Protein AF-A0A2X1PGK2-F1 (afdb_monomer_lite)

Sequence (65 aa):
MNVLESRDMAMQVCEAYVKVTEKLGVPYVFKASFDKANRSSIHSYRGPGMEEGLKIFQELKDTFG

pLDDT: mean 97.31, std 2.05, range [87.69, 98.62]

Organism: Haemophilus influenzae (NCBI:txid727)

Secondary structure (DSSP, 8-state):
--B---HHHHHHHHHHHHHHHHHHT-------BS--TT-SSTTS---S-HHHHHHHHHHHHHHH-

Foldseek 3Di:
DAACPDLVVLLVVLVVVLVVCVVVVHDDDDDYHQADPDDPDPPDDGHVDDPVVVVSVVVSVVVRD

Structure (mmCIF, N/CA/C/O backbone):
data_AF-A0A2X1PGK2-F1
#
_entry.id   AF-A0A2X1PGK2-F1
#
loop_
_atom_site.group_PDB
_atom_site.id
_atom_site.type_symbol
_atom_site.label_atom_id
_atom_site.label_alt_id
_atom_site.label_comp_id
_atom_site.label_asym_id
_atom_site.label_entity_id
_atom_site.label_seq_id
_atom_site.pdbx_PDB_ins_code
_atom_site.Cartn_x
_atom_site.Cartn_y
_atom_site.Cartn_z
_atom_site.occupancy
_atom_site.B_iso_or_equiv
_atom_site.auth_seq_id
_atom_site.auth_comp_id
_atom_site.auth_asym_id
_atom_site.auth_atom_id
_atom_site.pdbx_PDB_model_num
ATOM 1 N N . MET A 1 1 ? 0.400 -8.056 1.413 1.00 87.69 1 MET A N 1
ATOM 2 C CA . MET A 1 1 ? 1.037 -7.582 0.162 1.00 87.69 1 MET A CA 1
ATOM 3 C C . MET A 1 1 ? 2.496 -7.214 0.438 1.00 87.69 1 MET A C 1
ATOM 5 O O . MET A 1 1 ? 2.758 -6.573 1.446 1.00 87.69 1 MET A O 1
ATOM 9 N N . ASN A 1 2 ? 3.454 -7.646 -0.391 1.00 91.00 2 ASN A N 1
ATOM 10 C CA . ASN A 1 2 ? 4.893 -7.376 -0.177 1.00 91.00 2 ASN A CA 1
ATOM 11 C C . ASN A 1 2 ? 5.391 -6.171 -1.001 1.00 91.00 2 ASN A C 1
ATOM 13 O O . ASN A 1 2 ? 6.059 -5.280 -0.469 1.00 91.00 2 ASN A O 1
ATOM 17 N N . VAL A 1 3 ? 5.035 -6.141 -2.2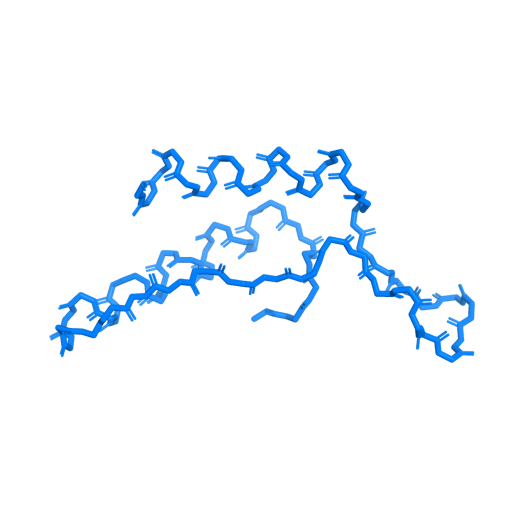85 1.00 96.69 3 VAL A N 1
ATOM 18 C CA . VAL A 1 3 ? 5.282 -5.066 -3.259 1.00 96.69 3 VAL A CA 1
ATOM 19 C C . VAL A 1 3 ? 3.930 -4.535 -3.743 1.00 96.69 3 VAL A C 1
ATOM 21 O O . VAL A 1 3 ? 2.972 -5.299 -3.739 1.00 96.69 3 VAL A O 1
ATOM 24 N N . LEU A 1 4 ? 3.829 -3.262 -4.121 1.00 97.56 4 LEU A N 1
ATOM 25 C CA . LEU A 1 4 ? 2.623 -2.727 -4.757 1.00 97.56 4 LEU A CA 1
ATOM 26 C C . LEU A 1 4 ? 2.417 -3.416 -6.116 1.00 97.56 4 LEU A C 1
ATOM 28 O O . LEU A 1 4 ? 3.219 -3.253 -7.035 1.00 97.56 4 LEU A O 1
ATOM 32 N N . GLU A 1 5 ? 1.369 -4.230 -6.226 1.00 94.44 5 GLU A N 1
ATOM 33 C CA . GLU A 1 5 ? 1.036 -4.952 -7.463 1.00 94.44 5 GLU A CA 1
ATOM 34 C C . GLU A 1 5 ? 0.081 -4.147 -8.345 1.00 94.44 5 GLU A C 1
ATOM 36 O O . GLU A 1 5 ? 0.277 -4.065 -9.552 1.00 94.44 5 GLU A O 1
ATOM 41 N N . SER A 1 6 ? -0.917 -3.508 -7.735 1.00 96.25 6 SER A N 1
ATOM 42 C CA . SER A 1 6 ? -1.825 -2.556 -8.375 1.00 96.25 6 SER A CA 1
ATOM 43 C C . SER A 1 6 ? -2.480 -1.664 -7.319 1.00 96.25 6 SER A C 1
ATOM 45 O O . SER A 1 6 ? -2.487 -2.008 -6.131 1.00 96.25 6 SER A O 1
ATOM 47 N N . ARG A 1 7 ? -3.059 -0.537 -7.753 1.00 97.38 7 ARG A N 1
ATOM 48 C CA . ARG A 1 7 ? -3.876 0.341 -6.903 1.00 97.38 7 ARG A CA 1
ATOM 49 C C . ARG A 1 7 ? -5.023 -0.435 -6.253 1.00 97.38 7 ARG A C 1
ATOM 51 O O . ARG A 1 7 ? -5.145 -0.438 -5.034 1.00 97.38 7 ARG A O 1
ATOM 58 N N . ASP A 1 8 ? -5.824 -1.132 -7.054 1.00 98.00 8 ASP A N 1
ATOM 59 C CA . ASP A 1 8 ? -7.039 -1.792 -6.567 1.00 98.00 8 ASP A CA 1
ATOM 60 C C . ASP A 1 8 ? -6.729 -2.885 -5.541 1.00 98.00 8 ASP A C 1
ATOM 62 O O . ASP A 1 8 ? -7.384 -2.963 -4.500 1.00 98.00 8 ASP A O 1
ATOM 66 N N . MET A 1 9 ? -5.668 -3.669 -5.766 1.00 97.88 9 MET A N 1
ATOM 67 C CA . MET A 1 9 ? -5.224 -4.654 -4.780 1.00 97.88 9 MET A CA 1
ATOM 68 C C . MET A 1 9 ? -4.760 -3.982 -3.484 1.00 97.88 9 MET A C 1
ATOM 70 O O . MET A 1 9 ? -5.054 -4.476 -2.396 1.00 97.88 9 MET A O 1
ATOM 74 N N . ALA A 1 10 ? -4.050 -2.855 -3.575 1.00 98.31 10 ALA A N 1
ATOM 75 C CA . ALA A 1 10 ? -3.607 -2.124 -2.396 1.00 98.31 10 ALA A CA 1
ATOM 76 C C . ALA A 1 10 ? -4.796 -1.627 -1.557 1.00 98.31 10 ALA A C 1
ATOM 78 O O . ALA A 1 10 ? -4.785 -1.807 -0.338 1.00 98.31 10 ALA A O 1
ATOM 79 N N . MET A 1 11 ? -5.835 -1.095 -2.209 1.00 98.50 11 MET A N 1
ATOM 80 C CA . MET A 1 11 ? -7.068 -0.632 -1.561 1.00 98.50 11 MET A CA 1
ATOM 81 C C . MET A 1 11 ? -7.802 -1.772 -0.851 1.00 98.50 11 MET A C 1
ATOM 83 O O . MET A 1 11 ? -8.103 -1.661 0.336 1.00 98.50 11 MET A O 1
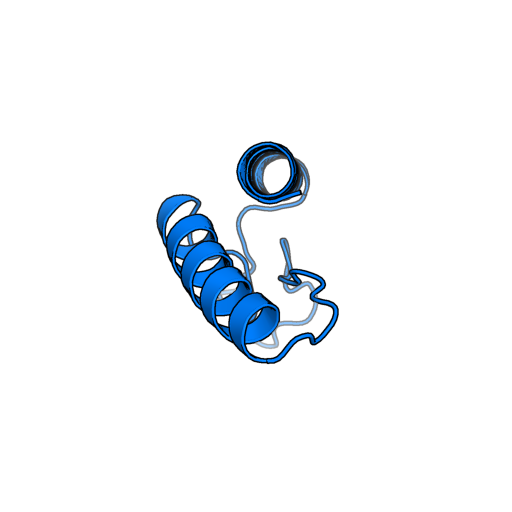ATOM 87 N N . GLN A 1 12 ? -8.021 -2.896 -1.542 1.00 98.50 12 GLN A N 1
ATOM 88 C CA . GLN A 1 12 ? -8.694 -4.072 -0.974 1.00 98.50 12 GLN A CA 1
ATOM 89 C C . GLN A 1 12 ? -7.944 -4.638 0.236 1.00 98.50 12 GLN A C 1
ATOM 91 O O . GLN A 1 12 ? -8.544 -4.991 1.252 1.00 98.50 12 GLN A O 1
ATOM 96 N N . VAL A 1 13 ? -6.616 -4.722 0.138 1.00 98.25 13 VAL A N 1
ATOM 97 C CA . VAL A 1 13 ? -5.774 -5.233 1.221 1.00 98.25 13 VAL A CA 1
ATOM 98 C C . VAL A 1 13 ? -5.799 -4.288 2.421 1.00 98.25 13 VAL A C 1
ATOM 100 O O . VAL A 1 13 ? -5.933 -4.761 3.548 1.00 98.25 13 VAL A O 1
ATOM 103 N N . CYS A 1 14 ? -5.685 -2.975 2.202 1.00 98.44 14 CYS A N 1
ATOM 104 C CA . CYS A 1 14 ? -5.731 -1.989 3.282 1.00 98.44 14 CYS A CA 1
ATOM 105 C C . CYS A 1 14 ? -7.074 -2.028 4.014 1.00 98.44 14 CYS A C 1
ATOM 107 O O . CYS A 1 14 ? -7.089 -2.178 5.232 1.00 98.44 14 CYS A O 1
ATOM 109 N N . GLU A 1 15 ? -8.185 -2.011 3.271 1.00 98.56 15 GLU A N 1
ATOM 110 C CA . GLU A 1 15 ? -9.536 -2.087 3.832 1.00 98.56 15 GLU A CA 1
ATOM 111 C C . GLU A 1 15 ? -9.709 -3.326 4.723 1.00 98.56 15 GLU A C 1
ATOM 113 O O . GLU A 1 15 ? -10.234 -3.239 5.835 1.00 98.56 15 GLU A O 1
ATOM 118 N N . ALA A 1 16 ? -9.242 -4.487 4.254 1.00 98.50 16 ALA A N 1
ATOM 119 C CA . ALA A 1 16 ? -9.328 -5.727 5.012 1.00 98.50 16 ALA A CA 1
ATOM 120 C C . ALA A 1 16 ? -8.529 -5.660 6.323 1.00 98.50 16 ALA A C 1
ATOM 122 O O . ALA A 1 16 ? -9.028 -6.093 7.363 1.00 98.50 16 ALA A O 1
ATOM 123 N N . TYR A 1 17 ? -7.310 -5.110 6.295 1.00 98.25 17 TYR A N 1
ATOM 124 C CA . TYR A 1 17 ? -6.498 -4.976 7.502 1.00 98.25 17 TYR A CA 1
ATOM 125 C C . TYR A 1 17 ? -7.082 -3.964 8.481 1.00 98.25 17 TYR A C 1
ATOM 127 O O . TYR A 1 17 ? -7.226 -4.321 9.646 1.00 98.25 17 TYR A O 1
ATOM 135 N N . VAL A 1 18 ? -7.477 -2.775 8.016 1.00 98.31 18 VAL A N 1
ATOM 136 C CA . VAL A 1 18 ? -8.093 -1.725 8.844 1.00 98.31 18 VAL A CA 1
ATOM 137 C C . VAL A 1 18 ? -9.294 -2.283 9.606 1.00 98.31 18 VAL A C 1
ATOM 139 O O . VAL A 1 18 ? -9.299 -2.239 10.835 1.00 98.31 18 VAL A O 1
ATOM 142 N N . LYS A 1 19 ? -10.234 -2.949 8.914 1.00 98.50 19 LYS A N 1
ATOM 143 C CA . LYS A 1 19 ? -11.413 -3.580 9.542 1.00 98.50 19 LYS A CA 1
ATOM 144 C C . LYS A 1 19 ? -11.043 -4.565 10.654 1.00 98.50 19 LYS A C 1
ATOM 146 O O . LYS A 1 19 ? -11.699 -4.623 11.694 1.00 98.50 19 LYS A O 1
ATOM 151 N N . VAL A 1 20 ? -10.011 -5.381 10.435 1.00 98.50 20 VAL A N 1
ATOM 152 C CA . VAL A 1 20 ? -9.564 -6.377 11.418 1.00 98.50 20 VAL A CA 1
ATOM 153 C C . VAL A 1 20 ? -8.876 -5.703 12.602 1.00 98.50 20 VAL A C 1
ATOM 155 O O . VAL A 1 20 ? -9.163 -6.045 13.747 1.00 98.50 20 VAL A O 1
ATOM 158 N N . THR A 1 21 ? -7.980 -4.751 12.351 1.00 98.31 21 THR A N 1
ATOM 159 C CA . THR A 1 21 ? -7.204 -4.086 13.401 1.00 98.31 21 THR A CA 1
ATOM 160 C C . THR A 1 21 ? -8.058 -3.161 14.255 1.00 98.31 21 THR A C 1
ATOM 162 O O . THR A 1 21 ? -7.874 -3.142 15.468 1.00 98.31 21 THR A O 1
ATOM 165 N N . GLU A 1 22 ? -9.053 -2.490 13.670 1.00 97.81 22 GLU A N 1
ATOM 166 C CA . GLU A 1 22 ? -10.061 -1.716 14.404 1.00 97.81 22 GLU A CA 1
ATOM 167 C C . GLU A 1 22 ? -10.865 -2.609 15.348 1.00 97.81 22 GLU A C 1
ATOM 169 O O . GLU A 1 22 ? -10.973 -2.316 16.538 1.00 97.81 22 GLU A O 1
ATOM 174 N N . LYS A 1 23 ? -11.357 -3.755 14.854 1.00 98.50 23 LYS A N 1
ATOM 175 C CA . LYS A 1 23 ? -12.084 -4.733 15.678 1.00 98.50 23 LYS A CA 1
ATOM 176 C C . LYS A 1 23 ? -11.252 -5.236 16.861 1.00 98.50 23 LYS A C 1
ATOM 178 O O . LYS A 1 23 ? -11.811 -5.541 17.912 1.00 98.50 23 LYS A O 1
ATOM 183 N N . LEU A 1 24 ? -9.940 -5.368 16.681 1.00 98.50 24 LEU A N 1
ATOM 184 C CA . LEU A 1 24 ? -9.019 -5.854 17.709 1.00 98.50 24 LEU A CA 1
ATOM 185 C C . LEU A 1 24 ? -8.433 -4.735 18.587 1.00 98.50 24 LEU A C 1
ATOM 187 O O . LEU A 1 24 ? -7.741 -5.044 19.553 1.00 98.50 2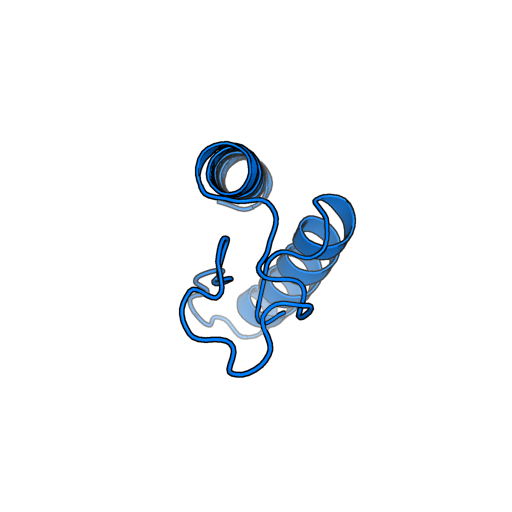4 LEU A O 1
ATOM 191 N N . GLY A 1 25 ? -8.677 -3.459 18.269 1.00 98.00 25 GLY A N 1
ATOM 192 C CA . GLY A 1 25 ? -8.073 -2.319 18.966 1.00 98.00 25 GLY A CA 1
ATOM 193 C C . GLY A 1 25 ? -6.549 -2.228 18.804 1.00 98.00 25 GLY A C 1
ATOM 194 O O . GLY A 1 25 ? -5.865 -1.733 19.698 1.00 98.00 25 GLY A O 1
ATOM 195 N N . VAL A 1 26 ? -6.000 -2.732 17.694 1.00 98.06 26 VAL A N 1
ATOM 196 C CA . VAL A 1 26 ? -4.554 -2.754 17.422 1.00 98.06 26 VAL A CA 1
ATOM 197 C C . VAL A 1 26 ? -4.187 -1.599 16.484 1.00 98.06 26 VAL A C 1
ATOM 199 O O . VAL A 1 26 ? -4.797 -1.480 15.423 1.00 98.06 26 VAL A 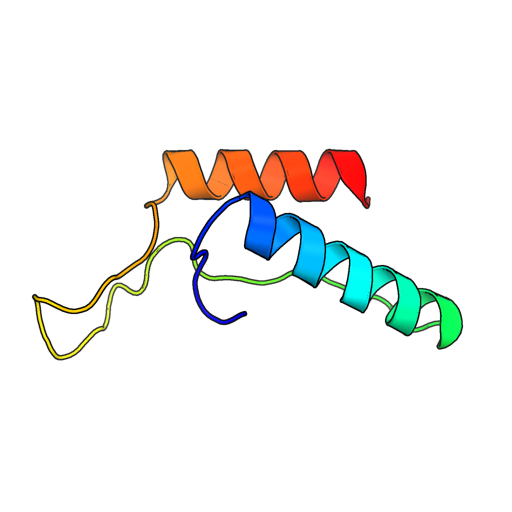O 1
ATOM 202 N N . PRO A 1 27 ? -3.176 -0.768 16.803 1.00 97.38 27 PRO A N 1
ATOM 203 C CA . PRO A 1 27 ? -2.686 0.245 15.874 1.00 97.38 27 PRO A CA 1
ATOM 204 C C . PRO A 1 27 ? -2.168 -0.385 14.578 1.00 97.38 27 PRO A C 1
ATOM 206 O O . PRO A 1 27 ? -1.400 -1.350 14.611 1.00 97.38 27 PRO A O 1
ATOM 209 N N . TYR A 1 28 ? -2.554 0.182 13.438 1.00 97.31 28 TYR A N 1
ATOM 210 C CA . TYR A 1 28 ? -2.186 -0.329 12.122 1.00 97.31 28 TYR A CA 1
ATOM 211 C C . TYR A 1 28 ? -1.347 0.679 11.338 1.00 97.31 28 TYR A C 1
ATOM 213 O O . TYR A 1 28 ? -1.653 1.866 11.301 1.00 97.31 28 TYR A O 1
ATOM 221 N N . VAL A 1 29 ? -0.295 0.184 10.682 1.00 97.94 29 VAL A N 1
ATOM 222 C CA . VAL A 1 29 ? 0.495 0.934 9.701 1.00 97.94 29 VAL A CA 1
ATOM 223 C C . VAL A 1 29 ? 0.527 0.119 8.418 1.00 97.94 29 VAL A C 1
ATOM 225 O O . VAL A 1 29 ? 1.075 -0.987 8.388 1.00 97.94 29 VAL A O 1
ATOM 228 N N . PHE A 1 30 ? -0.044 0.665 7.347 1.00 97.88 30 PHE A N 1
ATOM 229 C CA . PHE A 1 30 ? 0.026 0.030 6.039 1.00 97.88 30 PHE A CA 1
ATOM 230 C C . PHE A 1 30 ? 1.461 0.064 5.504 1.00 97.88 30 PHE A C 1
ATOM 232 O O . PHE A 1 30 ? 2.117 1.106 5.499 1.00 97.88 30 PHE A O 1
ATOM 239 N N . LYS A 1 31 ? 1.954 -1.076 5.008 1.00 97.88 31 LYS A N 1
ATOM 240 C CA . LYS A 1 31 ? 3.290 -1.181 4.415 1.00 97.88 31 LYS A CA 1
ATOM 241 C C . LYS A 1 31 ? 3.267 -2.009 3.139 1.00 97.88 31 LYS A C 1
ATOM 243 O O . LYS A 1 31 ? 2.824 -3.154 3.129 1.00 97.88 31 LYS A O 1
ATOM 248 N N . ALA A 1 32 ? 3.900 -1.478 2.099 1.00 98.06 32 ALA A N 1
ATOM 249 C CA . ALA A 1 32 ? 4.298 -2.203 0.897 1.00 98.06 32 ALA A CA 1
ATOM 250 C C . ALA A 1 32 ? 5.592 -1.596 0.337 1.00 98.06 32 ALA A C 1
ATOM 252 O O . ALA A 1 32 ? 6.006 -0.516 0.745 1.00 98.06 32 ALA A O 1
ATOM 253 N N . SER A 1 33 ? 6.281 -2.300 -0.557 1.00 98.12 33 SER A N 1
ATOM 254 C CA . SER A 1 33 ? 7.401 -1.724 -1.313 1.00 98.12 33 SER A CA 1
ATOM 255 C C . SER A 1 33 ? 6.901 -1.207 -2.664 1.00 98.12 33 SER A C 1
ATOM 257 O O . SER A 1 33 ? 6.229 -1.946 -3.373 1.00 98.12 33 SER A O 1
ATOM 259 N N . PHE A 1 34 ? 7.252 0.020 -3.049 1.00 97.88 34 PHE A N 1
ATOM 260 C CA . PHE A 1 34 ? 7.028 0.520 -4.416 1.00 97.88 34 PHE A CA 1
ATOM 261 C C . PHE A 1 34 ? 8.085 0.001 -5.409 1.00 97.88 34 PHE A C 1
ATOM 263 O O . PHE A 1 34 ? 7.862 0.000 -6.616 1.00 97.88 34 PHE A O 1
ATOM 270 N N . ASP A 1 35 ? 9.237 -0.441 -4.894 1.00 97.88 35 ASP A N 1
ATOM 271 C CA . ASP A 1 35 ? 10.327 -1.040 -5.656 1.00 97.88 35 ASP A CA 1
ATOM 272 C C . ASP A 1 35 ? 11.027 -2.132 -4.826 1.00 97.88 35 ASP A C 1
ATOM 274 O O . ASP A 1 35 ? 11.313 -1.966 -3.636 1.00 97.88 35 ASP A O 1
ATOM 278 N N . LYS A 1 36 ? 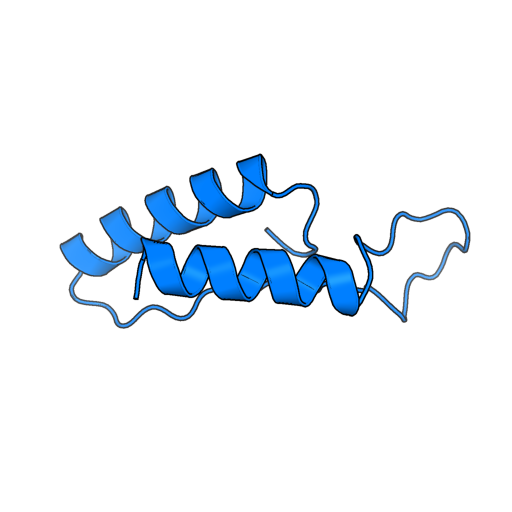11.315 -3.272 -5.452 1.00 97.38 36 LYS A N 1
ATOM 279 C CA . LYS A 1 36 ? 12.157 -4.348 -4.922 1.00 97.38 36 LYS A CA 1
ATOM 280 C C . LYS A 1 36 ? 13.515 -4.272 -5.613 1.00 97.38 36 LYS A C 1
ATOM 282 O O . LYS A 1 36 ? 13.799 -5.049 -6.520 1.00 97.38 36 LYS A O 1
ATOM 287 N N . ALA A 1 37 ? 14.358 -3.352 -5.156 1.00 96.81 37 ALA A N 1
ATOM 288 C CA . ALA A 1 37 ? 15.657 -3.067 -5.767 1.00 96.81 37 ALA A CA 1
ATOM 289 C C . ALA A 1 37 ? 16.656 -4.238 -5.779 1.00 96.81 37 ALA A C 1
ATOM 291 O O . ALA A 1 37 ? 17.650 -4.198 -6.495 1.00 96.81 37 ALA A O 1
ATOM 292 N N . ASN A 1 38 ? 16.392 -5.286 -5.001 1.00 96.44 38 ASN A N 1
ATOM 293 C CA . ASN A 1 38 ? 17.304 -6.391 -4.725 1.00 96.44 38 ASN A CA 1
ATOM 294 C C . ASN A 1 38 ? 16.803 -7.752 -5.244 1.00 96.44 38 ASN A C 1
ATOM 296 O O . ASN A 1 38 ? 17.046 -8.784 -4.618 1.00 96.44 38 ASN A O 1
ATOM 300 N N . ARG A 1 39 ? 16.062 -7.784 -6.359 1.00 96.19 39 ARG A N 1
ATOM 301 C CA . ARG A 1 39 ? 15.675 -9.053 -7.001 1.00 96.19 39 ARG A CA 1
ATOM 302 C C . ARG A 1 39 ? 16.883 -9.689 -7.691 1.00 96.19 39 ARG A C 1
ATOM 304 O O . ARG A 1 39 ? 17.586 -9.019 -8.434 1.00 96.19 39 ARG A O 1
ATOM 311 N N . SER A 1 40 ? 17.085 -10.991 -7.485 1.00 96.75 40 SER A N 1
ATOM 312 C CA . SER A 1 40 ? 18.199 -11.736 -8.096 1.00 96.75 40 SER A CA 1
ATOM 313 C C . SER A 1 40 ? 18.064 -11.898 -9.614 1.00 96.75 40 SER A C 1
ATOM 315 O O . SER A 1 40 ? 19.068 -11.958 -10.312 1.00 96.75 40 SER A O 1
ATOM 317 N N . SER A 1 41 ? 16.832 -11.968 -10.132 1.00 95.94 41 SER A N 1
ATOM 318 C CA . SER A 1 41 ? 16.558 -12.004 -11.573 1.00 95.94 41 SER A CA 1
ATOM 319 C C . SER A 1 41 ? 16.133 -10.626 -12.067 1.00 95.94 41 SER A C 1
ATOM 321 O O . SER A 1 41 ? 15.213 -10.029 -11.506 1.00 95.94 41 SER A O 1
ATOM 323 N N . ILE A 1 42 ? 16.748 -10.163 -13.157 1.00 93.31 42 ILE A N 1
ATOM 324 C CA . ILE A 1 42 ? 16.434 -8.875 -13.793 1.00 93.31 42 ILE A CA 1
ATOM 325 C C . ILE A 1 42 ? 15.023 -8.834 -14.399 1.00 93.31 42 ILE A C 1
ATOM 327 O O . ILE A 1 42 ? 14.435 -7.767 -14.524 1.00 93.31 42 ILE A O 1
ATOM 331 N N . HIS A 1 43 ? 14.453 -9.997 -14.726 1.00 95.56 43 HIS A N 1
ATOM 332 C CA . HIS A 1 43 ? 13.111 -10.113 -15.308 1.00 95.56 43 HIS A CA 1
ATOM 333 C C . HIS A 1 43 ? 11.998 -10.138 -14.253 1.00 95.56 43 HIS A C 1
ATOM 335 O O . HIS A 1 43 ? 10.817 -10.182 -14.584 1.00 95.56 43 HIS A O 1
ATOM 341 N N . SER A 1 44 ? 12.355 -10.145 -12.968 1.00 96.38 44 SER A N 1
ATOM 342 C CA . SER A 1 44 ? 11.379 -10.100 -11.886 1.00 96.38 44 SER A CA 1
ATOM 343 C C . SER A 1 44 ? 10.691 -8.740 -11.807 1.00 96.38 44 SER A C 1
ATOM 345 O O . SER A 1 44 ? 11.366 -7.719 -11.713 1.00 96.38 44 SER A O 1
ATOM 347 N N . TYR A 1 45 ? 9.358 -8.728 -11.707 1.00 95.50 45 TYR A N 1
ATOM 348 C CA . TYR A 1 45 ? 8.614 -7.505 -11.400 1.00 95.50 45 TYR A CA 1
ATOM 349 C C . TYR A 1 45 ? 9.103 -6.882 -10.090 1.00 95.50 45 TYR A C 1
ATOM 351 O O . TYR A 1 45 ? 9.223 -7.569 -9.068 1.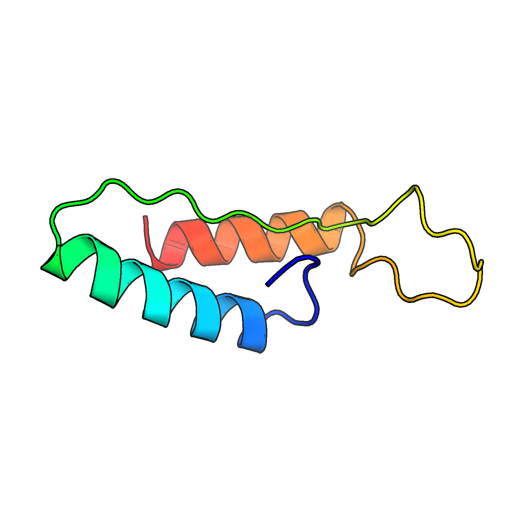00 95.50 45 TYR A O 1
ATOM 359 N N . ARG A 1 46 ? 9.387 -5.580 -10.117 1.00 97.38 46 ARG A N 1
ATOM 360 C CA . ARG A 1 46 ? 9.927 -4.854 -8.965 1.00 97.38 46 ARG A CA 1
ATOM 361 C C . ARG A 1 46 ? 8.911 -3.952 -8.278 1.00 97.38 46 ARG A C 1
ATOM 363 O O . ARG A 1 46 ? 9.136 -3.630 -7.118 1.00 97.38 46 ARG A O 1
ATOM 370 N N . GLY A 1 47 ? 7.806 -3.611 -8.929 1.00 97.25 47 GLY A N 1
ATOM 371 C CA . GLY A 1 47 ? 6.837 -2.640 -8.428 1.00 97.25 47 GLY A CA 1
ATOM 372 C C . GLY A 1 47 ? 6.601 -1.504 -9.427 1.00 97.25 47 GLY A C 1
ATOM 373 O O . GLY A 1 47 ? 7.253 -1.470 -10.474 1.00 97.25 47 GLY A O 1
ATOM 374 N N . PRO A 1 48 ? 5.688 -0.576 -9.102 1.00 97.69 48 PRO A N 1
ATOM 375 C CA . PRO A 1 48 ? 5.302 0.530 -9.974 1.00 97.69 48 PRO A CA 1
ATOM 376 C C . PRO A 1 48 ? 6.339 1.666 -10.001 1.00 97.69 48 PRO A C 1
ATOM 378 O O . PRO A 1 48 ? 6.240 2.570 -10.825 1.00 97.69 48 PRO A O 1
ATOM 381 N N . GLY A 1 49 ? 7.340 1.635 -9.114 1.00 98.00 49 GLY A N 1
ATOM 382 C CA . GLY A 1 49 ? 8.321 2.707 -8.959 1.00 98.00 49 GLY A CA 1
ATOM 383 C C . GLY A 1 49 ? 7.877 3.789 -7.973 1.00 98.00 49 GLY A C 1
ATOM 384 O O . GLY A 1 49 ? 6.764 3.767 -7.453 1.00 98.00 49 GLY A O 1
ATOM 385 N N . MET A 1 50 ? 8.789 4.718 -7.673 1.00 98.12 50 MET A N 1
ATOM 386 C CA . MET A 1 50 ? 8.618 5.707 -6.600 1.00 98.12 50 MET A CA 1
ATOM 387 C C . MET A 1 50 ? 7.405 6.618 -6.817 1.00 98.12 50 MET A C 1
ATOM 389 O O . MET A 1 50 ? 6.576 6.734 -5.923 1.00 98.12 50 MET A O 1
ATOM 393 N N . GLU A 1 51 ? 7.300 7.265 -7.981 1.00 98.38 51 GLU A N 1
ATOM 394 C CA . GLU A 1 51 ? 6.270 8.284 -8.224 1.00 98.38 51 GLU A CA 1
ATOM 395 C C . GLU A 1 51 ? 4.857 7.698 -8.126 1.00 98.38 51 GLU A C 1
ATOM 397 O O . GLU A 1 51 ? 4.032 8.180 -7.353 1.00 98.38 51 GLU A O 1
ATOM 402 N N . GLU A 1 52 ? 4.598 6.619 -8.863 1.00 98.25 52 GLU A N 1
ATOM 403 C CA . GLU A 1 52 ? 3.300 5.949 -8.851 1.00 98.25 52 GLU A CA 1
ATOM 404 C C . GLU A 1 52 ? 3.021 5.277 -7.501 1.00 98.25 52 GLU A C 1
ATOM 406 O O . GLU A 1 52 ? 1.916 5.360 -6.969 1.00 98.25 52 GLU A O 1
ATOM 411 N N . GLY A 1 53 ? 4.042 4.681 -6.878 1.00 98.25 53 GLY A N 1
ATOM 412 C CA . GLY A 1 53 ? 3.911 4.103 -5.546 1.00 98.25 53 GLY A CA 1
ATOM 413 C C . GLY A 1 53 ? 3.503 5.130 -4.488 1.00 98.25 53 GLY A C 1
ATOM 414 O O . GLY A 1 53 ? 2.648 4.836 -3.658 1.00 98.25 53 GLY A O 1
ATOM 415 N N . LEU A 1 54 ? 4.068 6.341 -4.529 1.00 98.44 54 LEU A N 1
ATOM 416 C CA . LEU A 1 54 ? 3.702 7.425 -3.615 1.00 98.44 54 LEU A CA 1
ATOM 417 C C . LEU A 1 54 ? 2.282 7.945 -3.859 1.00 98.44 54 LEU A C 1
ATOM 419 O O . LEU A 1 54 ? 1.599 8.240 -2.883 1.00 98.44 54 LEU A O 1
ATOM 423 N N . LYS A 1 55 ? 1.809 8.000 -5.112 1.00 98.62 55 LYS A N 1
ATOM 424 C CA . LYS A 1 55 ? 0.403 8.333 -5.414 1.00 98.62 55 LYS A CA 1
ATOM 425 C C . LYS A 1 55 ? -0.552 7.321 -4.781 1.00 98.62 55 LYS A C 1
ATOM 427 O O . LYS A 1 55 ? -1.492 7.721 -4.100 1.00 98.62 55 LYS A O 1
ATOM 432 N N . ILE A 1 56 ? -0.254 6.026 -4.913 1.00 98.56 56 ILE A N 1
ATOM 433 C CA . ILE A 1 56 ? -1.041 4.957 -4.277 1.00 98.56 56 ILE A CA 1
ATOM 434 C C . ILE A 1 56 ? -0.999 5.084 -2.747 1.00 98.56 56 ILE A C 1
ATOM 436 O O . ILE A 1 56 ? -2.030 4.958 -2.094 1.00 98.56 56 ILE A O 1
ATOM 440 N N . PHE A 1 57 ? 0.168 5.350 -2.148 1.00 98.50 57 PHE A N 1
ATOM 441 C CA . PHE A 1 57 ? 0.259 5.540 -0.695 1.00 98.50 57 PHE A CA 1
ATOM 442 C C . PHE A 1 57 ? -0.508 6.764 -0.199 1.00 98.50 57 PHE A C 1
ATOM 444 O O . PHE A 1 57 ? -1.109 6.688 0.871 1.00 98.50 57 PHE A O 1
ATOM 451 N N . GLN A 1 58 ? -0.497 7.866 -0.950 1.00 98.62 58 GLN A N 1
ATOM 452 C CA . GLN A 1 58 ? -1.272 9.056 -0.613 1.00 98.62 58 GLN A CA 1
ATOM 453 C C . GLN A 1 58 ? -2.768 8.743 -0.618 1.00 98.62 58 GLN A C 1
ATOM 455 O O . GLN A 1 58 ? -3.447 9.031 0.357 1.00 98.62 58 GLN A O 1
ATOM 460 N N . GLU A 1 59 ? -3.260 8.069 -1.655 1.00 98.56 59 GLU A N 1
ATOM 461 C CA . GLU A 1 59 ? -4.671 7.696 -1.757 1.00 98.56 59 GLU A CA 1
ATOM 462 C C . GLU A 1 59 ? -5.114 6.722 -0.655 1.00 98.56 59 GLU A C 1
ATOM 464 O O . GLU A 1 59 ? -6.192 6.874 -0.076 1.00 98.56 59 GLU A O 1
ATOM 469 N N . LEU A 1 60 ? -4.270 5.738 -0.327 1.00 98.56 60 LEU A N 1
ATOM 470 C CA . LEU A 1 60 ? -4.499 4.835 0.801 1.00 98.56 60 LEU A CA 1
ATOM 471 C C . LEU A 1 60 ? -4.606 5.593 2.117 1.00 98.56 60 LEU A C 1
ATOM 473 O O . LEU A 1 60 ? -5.451 5.253 2.942 1.00 98.56 60 LEU A O 1
ATOM 477 N N . LYS A 1 61 ? -3.742 6.593 2.312 1.00 98.25 61 LYS A N 1
ATOM 478 C CA . LYS A 1 61 ? -3.802 7.457 3.481 1.00 98.25 61 LYS A CA 1
ATOM 479 C C . LYS A 1 61 ? -5.122 8.219 3.474 1.00 98.25 61 LYS A C 1
ATOM 481 O O . LYS A 1 61 ? -5.946 7.932 4.319 1.00 98.25 61 LYS A O 1
ATOM 486 N N . ASP A 1 62 ? -5.396 9.014 2.444 1.00 98.56 62 ASP A N 1
ATOM 487 C CA . ASP A 1 62 ? -6.612 9.837 2.347 1.00 98.56 62 ASP A CA 1
ATOM 488 C C . ASP A 1 62 ? -7.922 9.042 2.517 1.00 98.56 62 ASP A C 1
ATOM 490 O O . ASP A 1 62 ? -8.922 9.582 2.987 1.00 98.56 62 ASP A O 1
ATOM 494 N N . THR A 1 63 ? -7.933 7.760 2.138 1.00 98.44 63 THR A N 1
ATOM 495 C CA . THR A 1 63 ? -9.116 6.894 2.255 1.00 98.44 63 THR A CA 1
ATOM 496 C C . THR A 1 63 ? -9.268 6.241 3.632 1.00 98.44 63 THR A C 1
ATOM 498 O O . THR A 1 63 ? -10.396 6.003 4.065 1.00 98.44 63 THR A O 1
ATOM 501 N N . PHE A 1 64 ? -8.167 5.908 4.314 1.00 97.75 64 PHE A N 1
ATOM 502 C CA . PHE A 1 64 ? -8.184 5.062 5.516 1.00 97.75 64 PHE A CA 1
ATOM 503 C C . PHE A 1 64 ? -7.522 5.690 6.765 1.00 97.75 64 PHE A C 1
ATOM 505 O O . PHE A 1 64 ? -7.556 5.056 7.821 1.00 97.75 64 PHE A O 1
ATOM 512 N N . GLY A 1 65 ? -6.926 6.891 6.690 1.00 89.50 65 GLY A N 1
ATOM 513 C CA . GLY A 1 65 ? -6.256 7.584 7.809 1.00 89.50 65 GLY A CA 1
ATOM 514 C C . GLY A 1 65 ? -5.448 8.822 7.411 1.00 89.50 65 GLY A C 1
ATOM 515 O O . GLY A 1 65 ? -4.374 9.044 8.019 1.00 89.50 65 GLY A O 1
#

InterPro domains:
  IPR006218 DAHP synthetase I/KDSA [PF00793] (1-65)
  IPR006269 3-deoxy-8-phosphooctulonate synthase [PTHR21057] (1-65)
  IPR013785 Aldolase-type TIM barrel [G3DSA:3.20.20.70] (1-65)

Radius of gyration: 13.04 Å; chains: 1; bounding box: 30×22×34 Å